Protein AF-A0A2E1FRW8-F1 (afdb_monomer)

Structure (mmCIF, N/CA/C/O backbone):
data_AF-A0A2E1FRW8-F1
#
_entry.id   AF-A0A2E1FRW8-F1
#
loop_
_atom_site.group_PDB
_atom_site.id
_atom_site.type_symbol
_atom_site.label_atom_id
_atom_site.label_alt_id
_atom_site.label_comp_id
_atom_site.label_asym_id
_atom_site.label_entity_id
_atom_site.label_seq_id
_atom_site.pdbx_PDB_ins_code
_atom_site.Cartn_x
_atom_site.Cartn_y
_atom_site.Cartn_z
_atom_site.occupancy
_atom_site.B_iso_or_equiv
_a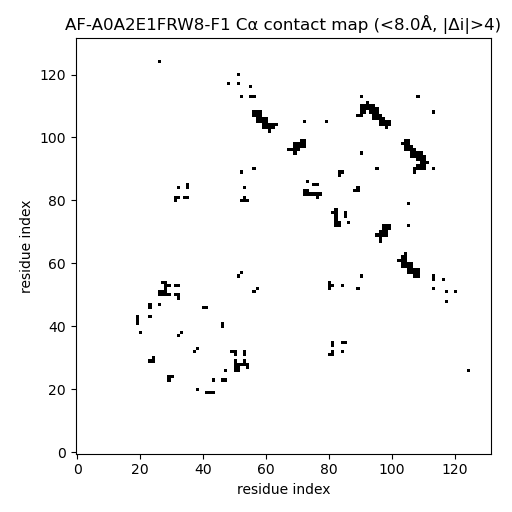tom_site.auth_seq_id
_atom_site.auth_comp_id
_atom_site.auth_asym_id
_atom_site.auth_atom_id
_atom_site.pdbx_PDB_model_num
ATOM 1 N N . MET A 1 1 ? 5.012 5.665 -55.479 1.00 48.22 1 MET A N 1
ATOM 2 C CA . MET A 1 1 ? 5.779 4.990 -54.404 1.00 48.22 1 MET A CA 1
ATOM 3 C C . MET A 1 1 ? 6.174 5.973 -53.290 1.00 48.22 1 MET A C 1
ATOM 5 O O . MET A 1 1 ? 7.350 6.244 -53.115 1.00 48.22 1 MET A O 1
ATOM 9 N N . LYS A 1 2 ? 5.214 6.551 -52.548 1.00 50.59 2 LYS A N 1
ATOM 10 C CA . LYS A 1 2 ? 5.519 7.411 -51.376 1.00 50.59 2 LYS A CA 1
ATOM 11 C C . LYS A 1 2 ? 4.604 7.180 -50.163 1.00 50.59 2 LYS A C 1
ATOM 13 O O . LYS A 1 2 ? 4.988 7.534 -49.062 1.00 50.59 2 LYS A O 1
ATOM 18 N N . GLN A 1 3 ? 3.439 6.545 -50.333 1.00 51.72 3 GLN A N 1
ATOM 19 C CA . GLN A 1 3 ? 2.480 6.360 -49.233 1.00 51.72 3 GLN A CA 1
ATOM 20 C C . GLN A 1 3 ? 2.652 5.056 -48.440 1.00 51.72 3 GLN A C 1
ATOM 22 O O . GLN A 1 3 ? 2.325 5.025 -47.262 1.00 51.72 3 GLN A O 1
ATOM 27 N N . ILE A 1 4 ? 3.242 4.007 -49.026 1.00 54.75 4 ILE A N 1
ATOM 28 C CA . ILE A 1 4 ? 3.438 2.720 -48.328 1.00 54.75 4 ILE A CA 1
ATOM 29 C C . ILE A 1 4 ? 4.533 2.828 -47.250 1.00 54.75 4 ILE A C 1
ATOM 31 O O . ILE A 1 4 ? 4.404 2.239 -46.184 1.00 54.75 4 ILE A O 1
ATOM 35 N N . PHE A 1 5 ? 5.561 3.658 -47.468 1.00 49.25 5 PHE A N 1
ATOM 36 C CA . PHE A 1 5 ? 6.621 3.891 -46.478 1.00 49.25 5 PHE A CA 1
ATOM 37 C C . PHE A 1 5 ? 6.148 4.661 -45.235 1.00 49.25 5 PHE A C 1
ATOM 39 O O . PHE A 1 5 ? 6.757 4.532 -44.177 1.00 49.25 5 PHE A O 1
ATOM 46 N N . SER A 1 6 ? 5.055 5.427 -45.330 1.00 51.66 6 SER A N 1
ATOM 47 C CA . SER A 1 6 ? 4.551 6.202 -44.191 1.00 51.66 6 SER A CA 1
ATOM 48 C C . SER A 1 6 ? 3.855 5.323 -43.153 1.00 51.66 6 SER A C 1
ATOM 50 O O . SER A 1 6 ? 3.967 5.601 -41.967 1.00 51.66 6 SER A O 1
ATOM 52 N N . VAL A 1 7 ? 3.166 4.257 -43.574 1.00 54.59 7 VAL A N 1
ATOM 53 C CA . VAL A 1 7 ? 2.356 3.422 -42.667 1.00 54.59 7 VAL A CA 1
ATOM 54 C C . VAL A 1 7 ? 3.239 2.511 -41.810 1.00 54.59 7 VAL A C 1
ATOM 56 O O . VAL A 1 7 ? 3.000 2.364 -40.614 1.00 54.59 7 VAL A O 1
ATOM 59 N N . PHE A 1 8 ? 4.318 1.969 -42.383 1.00 52.12 8 PHE A N 1
ATOM 60 C CA . PHE A 1 8 ? 5.280 1.162 -41.625 1.00 52.12 8 PHE A CA 1
ATOM 61 C C . PHE A 1 8 ? 6.057 1.990 -40.597 1.00 52.12 8 PHE A C 1
ATOM 63 O O . PHE A 1 8 ? 6.332 1.498 -39.506 1.00 52.12 8 PHE A O 1
ATOM 70 N N . SER A 1 9 ? 6.352 3.259 -40.899 1.00 52.50 9 SER A N 1
ATOM 71 C CA . SER A 1 9 ? 7.049 4.138 -39.957 1.00 52.50 9 SER A CA 1
ATOM 72 C C . SER A 1 9 ? 6.178 4.497 -38.746 1.00 52.50 9 SER A C 1
ATOM 74 O O . SER A 1 9 ? 6.702 4.592 -37.642 1.00 52.50 9 SER A O 1
ATOM 76 N N . SER A 1 10 ? 4.859 4.640 -38.920 1.00 52.25 10 SER A N 1
ATOM 77 C CA . SER A 1 10 ? 3.919 4.925 -37.823 1.00 52.25 10 SER A CA 1
ATOM 78 C C . SER A 1 10 ? 3.741 3.741 -36.867 1.00 52.25 10 SER A C 1
ATOM 80 O O . SER A 1 10 ? 3.663 3.936 -35.658 1.00 52.25 10 SER A O 1
ATOM 82 N N . ILE A 1 11 ? 3.720 2.512 -37.395 1.00 53.53 11 ILE A N 1
ATOM 83 C CA . ILE A 1 11 ? 3.599 1.287 -36.586 1.00 53.53 11 ILE A CA 1
ATOM 84 C C . ILE A 1 11 ? 4.907 1.005 -35.833 1.00 53.53 11 ILE A C 1
ATOM 86 O O . ILE A 1 11 ? 4.877 0.605 -34.671 1.00 53.53 11 ILE A O 1
ATOM 90 N N . LEU A 1 12 ? 6.061 1.274 -36.457 1.00 50.88 12 LEU A N 1
ATOM 91 C CA . LEU A 1 12 ? 7.362 1.126 -35.801 1.00 50.88 12 LEU A CA 1
ATOM 92 C C . LEU A 1 12 ? 7.553 2.157 -34.671 1.00 50.88 12 LEU A C 1
ATOM 94 O O . LEU A 1 12 ? 8.078 1.812 -33.618 1.00 50.88 12 LEU A O 1
ATOM 98 N N . LEU A 1 13 ? 7.069 3.394 -34.844 1.00 49.72 13 LEU A N 1
ATOM 99 C CA . LEU A 1 13 ? 7.105 4.438 -33.807 1.00 49.72 13 LEU A CA 1
ATOM 100 C C . LEU A 1 13 ? 6.225 4.115 -32.588 1.00 49.72 13 LEU A C 1
ATOM 102 O O . LEU A 1 13 ? 6.607 4.456 -31.471 1.00 49.72 13 LEU A O 1
ATOM 106 N N . LEU A 1 14 ? 5.108 3.403 -32.776 1.00 51.62 14 LEU A N 1
ATOM 107 C CA . LEU A 1 14 ? 4.277 2.899 -31.673 1.00 51.62 14 LEU A CA 1
ATOM 108 C C . LEU A 1 14 ? 4.990 1.824 -30.836 1.00 51.62 14 LEU A C 1
ATOM 110 O O . LEU A 1 14 ? 4.769 1.760 -29.632 1.00 51.62 14 LEU A O 1
ATOM 114 N N . MET A 1 15 ? 5.883 1.022 -31.430 1.00 50.34 15 MET A N 1
ATOM 115 C CA . MET A 1 15 ? 6.660 0.019 -30.684 1.00 50.34 15 MET A CA 1
ATOM 116 C C . MET A 1 15 ? 7.869 0.606 -29.941 1.00 50.34 15 MET A C 1
ATOM 118 O O . MET A 1 15 ? 8.289 0.052 -28.929 1.00 50.34 15 MET A O 1
ATOM 122 N N . ILE A 1 16 ? 8.421 1.733 -30.401 1.00 49.69 16 ILE A N 1
ATOM 123 C CA . ILE A 1 16 ? 9.586 2.382 -29.766 1.00 49.69 16 ILE A CA 1
ATOM 124 C C . ILE A 1 16 ? 9.176 3.179 -28.506 1.00 49.69 16 ILE A C 1
ATOM 126 O O . ILE A 1 16 ? 10.020 3.480 -27.666 1.00 49.69 16 ILE A O 1
ATOM 130 N N . LEU A 1 17 ? 7.880 3.463 -28.325 1.00 47.31 17 LEU A N 1
ATOM 131 C CA . LEU A 1 17 ? 7.318 4.144 -27.147 1.00 47.31 17 LEU A CA 1
ATOM 132 C C . LEU A 1 17 ? 6.940 3.207 -25.984 1.00 47.31 17 LEU A C 1
ATOM 134 O O . LEU A 1 17 ? 6.447 3.680 -24.963 1.00 47.31 17 LEU A O 1
ATOM 138 N N . VAL A 1 18 ? 7.242 1.906 -26.073 1.00 49.84 18 VAL A N 1
ATOM 139 C CA . VAL A 1 18 ? 6.976 0.932 -24.998 1.00 49.84 18 VAL A CA 1
ATOM 140 C C . VAL A 1 18 ? 8.181 0.622 -24.067 1.00 49.84 18 VAL A C 1
ATOM 142 O O . VAL A 1 18 ? 8.276 -0.508 -23.597 1.00 49.84 18 VAL A O 1
ATOM 145 N N . PRO A 1 19 ? 9.114 1.539 -23.707 1.00 43.59 19 PRO A N 1
ATOM 146 C CA . PRO A 1 19 ? 10.111 1.208 -22.678 1.00 43.59 19 PRO A CA 1
ATOM 147 C C . PRO A 1 19 ? 9.523 1.061 -21.263 1.00 43.59 19 PRO A C 1
ATOM 149 O O . PRO A 1 19 ? 10.151 0.446 -20.406 1.00 43.59 19 PRO A O 1
ATOM 152 N N . ASN A 1 20 ? 8.333 1.615 -20.997 1.00 47.19 20 ASN A N 1
ATOM 153 C CA . ASN A 1 20 ? 7.839 1.773 -19.623 1.00 47.19 20 ASN A CA 1
ATOM 154 C C . ASN A 1 20 ? 6.912 0.647 -19.143 1.00 47.19 20 ASN A C 1
ATOM 156 O O . ASN A 1 20 ? 6.846 0.394 -17.942 1.00 47.19 20 ASN A O 1
ATOM 160 N N . LEU A 1 21 ? 6.238 -0.078 -20.048 1.00 46.38 21 LEU A N 1
ATOM 161 C CA . LEU A 1 21 ? 5.307 -1.141 -19.638 1.00 46.38 21 LEU A CA 1
ATOM 162 C C . LEU A 1 21 ? 6.026 -2.354 -19.037 1.00 46.38 21 LEU A C 1
ATOM 164 O O . LEU A 1 21 ? 5.544 -2.944 -18.072 1.00 46.38 21 LEU A O 1
ATOM 168 N N . SER A 1 22 ? 7.188 -2.723 -19.581 1.00 48.97 22 SER A N 1
ATOM 169 C CA . SER A 1 22 ? 7.971 -3.851 -19.066 1.00 48.97 22 SER A CA 1
ATOM 170 C C . SER A 1 22 ? 8.630 -3.539 -17.728 1.00 48.97 22 SER A C 1
ATOM 172 O O . SER A 1 22 ? 8.794 -4.439 -16.912 1.00 48.97 22 SER A O 1
ATOM 174 N N . ALA A 1 23 ? 8.996 -2.274 -17.493 1.00 51.97 23 ALA A N 1
ATOM 175 C CA . ALA A 1 23 ? 9.625 -1.868 -16.246 1.00 51.97 23 ALA A CA 1
ATOM 176 C C . ALA A 1 23 ? 8.666 -2.042 -15.067 1.00 51.97 23 ALA A C 1
ATOM 178 O O . ALA A 1 23 ? 9.103 -2.509 -14.027 1.00 51.97 23 ALA A O 1
ATOM 179 N N . GLN A 1 24 ? 7.374 -1.732 -15.233 1.00 54.28 24 GLN A N 1
ATOM 180 C CA . GLN A 1 24 ? 6.389 -1.856 -14.159 1.00 54.28 24 GLN A CA 1
ATOM 181 C C . GLN A 1 24 ? 5.910 -3.287 -13.907 1.00 54.28 24 GLN A C 1
ATOM 183 O O . GLN A 1 24 ? 5.654 -3.624 -12.757 1.00 54.28 24 GLN A O 1
ATOM 188 N N . ALA A 1 25 ? 5.814 -4.131 -14.940 1.00 59.66 25 ALA A N 1
ATOM 189 C CA . ALA A 1 25 ? 5.323 -5.509 -14.806 1.00 59.66 25 ALA A CA 1
ATOM 190 C C . ALA A 1 25 ? 6.119 -6.358 -13.790 1.00 59.66 25 ALA A C 1
ATOM 192 O O . ALA A 1 25 ? 5.590 -7.321 -13.240 1.00 59.66 25 ALA A O 1
ATOM 193 N N . ASP A 1 26 ? 7.367 -5.974 -13.513 1.00 72.00 26 ASP A N 1
ATOM 194 C CA . ASP A 1 26 ? 8.246 -6.633 -12.546 1.00 72.00 26 ASP A CA 1
ATOM 195 C C . ASP A 1 26 ? 8.188 -6.022 -11.127 1.00 72.00 26 ASP A C 1
ATOM 197 O O . ASP A 1 26 ? 8.786 -6.576 -10.199 1.00 72.00 26 ASP A O 1
ATOM 201 N N . PHE A 1 27 ? 7.492 -4.896 -10.916 1.00 80.06 27 PHE A N 1
ATOM 202 C CA . PHE A 1 27 ? 7.349 -4.310 -9.579 1.00 80.06 27 PHE A CA 1
ATOM 203 C C . PHE A 1 27 ? 6.291 -5.062 -8.761 1.00 80.06 27 PHE A C 1
ATOM 205 O O . PHE A 1 27 ? 5.184 -5.303 -9.253 1.00 80.06 27 PHE A O 1
ATOM 212 N N . PRO A 1 28 ? 6.560 -5.369 -7.479 1.00 87.00 28 PRO A N 1
ATOM 213 C CA . PRO A 1 28 ? 5.518 -5.810 -6.558 1.00 87.00 28 PRO A CA 1
ATOM 214 C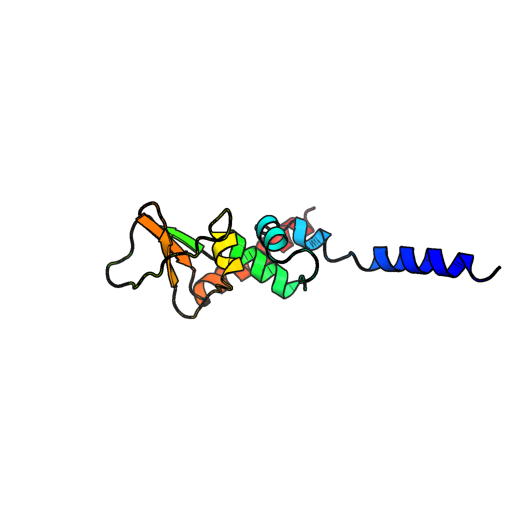 C . PRO A 1 28 ? 4.374 -4.789 -6.487 1.00 87.00 28 PRO A C 1
ATOM 216 O O . PRO A 1 28 ? 4.630 -3.590 -6.385 1.00 87.00 28 PRO A O 1
ATOM 219 N N . GLY A 1 29 ? 3.127 -5.266 -6.536 1.00 88.44 29 GLY A N 1
ATOM 220 C CA . GLY A 1 29 ? 1.920 -4.427 -6.517 1.00 88.44 29 GLY A CA 1
ATOM 221 C C . GLY A 1 29 ? 1.525 -3.835 -7.875 1.00 88.44 29 GLY A C 1
ATOM 222 O O . GLY A 1 29 ? 0.521 -3.126 -7.963 1.00 88.44 29 GLY A O 1
ATOM 223 N N . SER A 1 30 ? 2.286 -4.113 -8.938 1.00 88.62 30 SER A N 1
ATOM 224 C CA . SER A 1 30 ? 1.984 -3.641 -10.294 1.00 88.62 30 SER A CA 1
ATOM 225 C C . SER A 1 30 ? 0.685 -4.205 -10.859 1.00 88.62 30 SER A C 1
ATOM 227 O O . SER A 1 30 ? -0.019 -3.494 -11.569 1.00 88.62 30 SER A O 1
ATOM 229 N N . ASP A 1 31 ? 0.330 -5.438 -10.506 1.00 89.62 31 ASP A N 1
ATOM 230 C CA . ASP A 1 31 ? -0.926 -6.092 -10.867 1.00 89.62 31 ASP A CA 1
ATOM 231 C C . ASP A 1 31 ? -2.141 -5.288 -10.386 1.00 89.62 31 ASP A C 1
ATOM 233 O O . ASP A 1 31 ? -3.066 -5.032 -11.160 1.00 89.62 31 ASP A O 1
ATOM 237 N N . VAL A 1 32 ? -2.097 -4.812 -9.139 1.00 91.12 32 VAL A N 1
ATOM 238 C CA . VAL A 1 32 ? -3.160 -3.988 -8.555 1.00 91.12 32 VAL A CA 1
ATOM 239 C C . VAL A 1 32 ? -3.208 -2.611 -9.219 1.00 91.12 32 VAL A C 1
ATOM 241 O O . VAL A 1 32 ? -4.280 -2.156 -9.611 1.00 91.12 32 VAL A O 1
ATOM 244 N N . VAL A 1 33 ? -2.059 -1.950 -9.394 1.00 89.62 33 VAL A N 1
ATOM 245 C CA . VAL A 1 33 ? -1.996 -0.610 -10.011 1.00 89.62 33 VAL A CA 1
ATOM 246 C C . VAL A 1 33 ? -2.494 -0.640 -11.458 1.00 89.62 33 VAL A C 1
ATOM 248 O O . VAL A 1 33 ? -3.276 0.225 -11.851 1.00 89.62 33 VAL A O 1
ATOM 251 N N . LEU A 1 34 ? -2.104 -1.656 -12.234 1.00 87.94 34 LEU A N 1
ATOM 252 C CA . LEU A 1 34 ? -2.574 -1.851 -13.607 1.00 87.94 34 LEU A CA 1
ATOM 253 C C . LEU A 1 34 ? -4.085 -2.084 -13.663 1.00 87.94 34 LEU A C 1
ATOM 255 O O . LEU A 1 34 ? -4.745 -1.563 -14.561 1.00 87.94 34 LEU A O 1
ATOM 259 N N . LYS A 1 35 ? -4.636 -2.841 -12.708 1.00 88.56 35 LYS A N 1
ATOM 260 C CA . LYS A 1 35 ? -6.079 -3.087 -12.614 1.00 88.56 35 LYS A CA 1
ATOM 261 C C . LYS A 1 35 ? -6.861 -1.800 -12.331 1.00 88.56 35 LYS A C 1
ATOM 263 O O . LYS A 1 35 ? -7.909 -1.597 -12.935 1.00 88.56 35 LYS A O 1
ATOM 268 N N . VAL A 1 36 ? -6.351 -0.942 -11.444 1.00 88.88 36 VAL A N 1
ATOM 269 C CA . VAL A 1 36 ? -7.036 0.289 -11.013 1.00 88.88 36 VAL A CA 1
ATOM 270 C C . VAL A 1 36 ? -6.928 1.413 -12.046 1.00 88.88 36 VAL A C 1
ATOM 272 O O . VAL A 1 36 ? -7.931 2.047 -12.361 1.00 88.88 36 VAL A O 1
ATOM 275 N N . PHE A 1 37 ? -5.730 1.672 -12.578 1.00 85.88 37 PHE A N 1
ATOM 276 C CA . PHE A 1 37 ? -5.457 2.869 -13.388 1.00 85.88 37 PHE A CA 1
ATOM 277 C C . PHE A 1 37 ? -5.267 2.588 -14.886 1.00 85.88 37 PHE A C 1
ATOM 279 O O . PHE A 1 37 ? -5.183 3.522 -15.684 1.00 85.88 37 PHE A O 1
ATOM 286 N N . GLY A 1 38 ? -5.196 1.320 -15.296 1.00 80.75 38 GLY A N 1
ATOM 287 C CA . GLY A 1 38 ? -4.860 0.946 -16.668 1.00 80.75 38 GLY A CA 1
ATOM 288 C C . GLY A 1 38 ? -3.392 1.221 -17.028 1.00 80.75 38 GLY A C 1
ATOM 289 O O . GLY A 1 38 ? -2.556 1.515 -16.177 1.00 80.75 38 GLY A O 1
ATOM 290 N N . GLN A 1 39 ? -3.057 1.097 -18.317 1.00 64.19 39 GLN A N 1
ATOM 291 C CA . GLN A 1 39 ? -1.677 1.234 -18.815 1.00 64.19 39 GLN A CA 1
ATOM 292 C C . GLN A 1 39 ? -1.219 2.694 -19.020 1.00 64.19 39 GLN A C 1
ATOM 294 O O . GLN A 1 39 ? -0.039 2.925 -19.269 1.00 64.19 39 GLN A O 1
ATOM 299 N N . GLU A 1 40 ? -2.122 3.678 -18.944 1.00 55.38 40 GLU A N 1
ATOM 300 C CA . GLU A 1 40 ? -1.878 5.041 -19.453 1.00 55.38 40 GLU A CA 1
ATOM 301 C C . GLU A 1 40 ? -1.331 6.043 -18.411 1.00 55.38 40 GLU A C 1
ATOM 303 O O . GLU A 1 40 ? -0.838 7.100 -18.794 1.00 55.38 40 GLU A O 1
ATOM 308 N N . VAL A 1 41 ? -1.356 5.729 -17.108 1.00 52.34 41 VAL A N 1
ATOM 309 C CA . VAL A 1 41 ? -1.049 6.689 -16.010 1.00 52.34 41 VAL A CA 1
ATOM 310 C C . VAL A 1 41 ? 0.395 6.565 -15.474 1.00 52.34 41 VAL A C 1
ATOM 312 O O . VAL A 1 41 ? 0.756 7.090 -14.425 1.00 52.34 41 VAL A O 1
ATOM 315 N N . LEU A 1 42 ? 1.265 5.856 -16.188 1.00 53.50 42 LEU A N 1
ATOM 316 C CA . LEU A 1 42 ? 2.485 5.290 -15.611 1.00 53.50 42 LEU A CA 1
ATOM 317 C C . LEU A 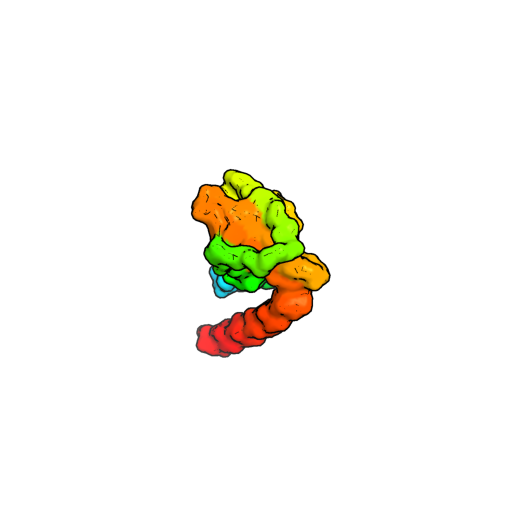1 42 ? 3.739 6.087 -16.013 1.00 53.50 42 LEU A C 1
ATOM 319 O O . LEU A 1 42 ? 4.508 5.664 -16.878 1.00 53.50 42 LEU A O 1
ATOM 323 N N . ASP A 1 43 ? 3.964 7.247 -15.383 1.00 58.22 43 ASP A N 1
ATOM 324 C CA . ASP A 1 43 ? 5.329 7.794 -15.288 1.00 58.22 43 ASP A CA 1
ATOM 325 C C . ASP A 1 43 ? 6.167 6.904 -14.344 1.00 58.22 43 ASP A C 1
ATOM 327 O O . ASP A 1 43 ? 5.621 6.332 -13.400 1.00 58.22 43 ASP A O 1
ATOM 331 N N . SER A 1 44 ? 7.475 6.737 -14.585 1.00 63.09 44 SER A N 1
ATOM 332 C CA . SER A 1 44 ? 8.297 5.743 -13.866 1.00 63.09 44 SER A CA 1
ATOM 333 C C . SER A 1 44 ? 8.377 5.957 -12.350 1.00 63.09 44 SER A C 1
ATOM 335 O O . SER A 1 44 ? 8.478 4.990 -11.584 1.00 63.09 44 SER A O 1
ATOM 337 N N . ASP A 1 45 ? 8.328 7.206 -11.902 1.00 68.31 45 ASP A N 1
ATOM 338 C CA . ASP A 1 45 ? 8.631 7.582 -10.522 1.00 68.31 45 ASP A CA 1
ATOM 339 C C . ASP A 1 45 ? 7.347 7.603 -9.682 1.00 68.31 45 ASP A C 1
ATOM 341 O O . ASP A 1 45 ? 7.313 7.089 -8.561 1.00 68.31 45 ASP A O 1
ATOM 345 N N . SER A 1 46 ? 6.248 8.100 -10.248 1.00 77.19 46 SER A N 1
ATOM 346 C CA . SER A 1 46 ? 4.918 8.028 -9.639 1.00 77.19 46 SER A CA 1
ATOM 347 C C . SER A 1 46 ? 4.381 6.596 -9.644 1.00 77.19 46 SER A C 1
ATOM 349 O O . SER A 1 46 ? 3.801 6.153 -8.649 1.00 77.19 46 SER A O 1
ATOM 351 N N . ALA A 1 47 ? 4.622 5.830 -10.715 1.00 81.25 47 ALA A N 1
ATOM 352 C CA . ALA A 1 47 ? 4.187 4.437 -10.799 1.00 81.25 47 ALA A CA 1
ATOM 353 C C . ALA A 1 47 ? 4.890 3.550 -9.769 1.00 81.25 47 ALA A C 1
ATOM 355 O O . ALA A 1 47 ? 4.240 2.722 -9.130 1.00 81.25 47 ALA A O 1
ATOM 356 N N . SER A 1 48 ? 6.197 3.727 -9.561 1.00 86.19 48 SER A N 1
ATOM 357 C CA . SER A 1 48 ? 6.938 2.947 -8.562 1.00 86.19 48 SER A CA 1
ATOM 358 C C . SER A 1 48 ? 6.477 3.255 -7.135 1.00 86.19 48 SER A C 1
ATOM 360 O O . SER A 1 48 ? 6.342 2.328 -6.329 1.00 86.19 48 SER A O 1
ATOM 362 N N . LYS A 1 49 ? 6.132 4.515 -6.832 1.00 90.62 49 LYS A N 1
ATOM 363 C CA . LYS A 1 49 ? 5.518 4.895 -5.550 1.00 90.62 49 LYS A CA 1
ATOM 364 C C . LYS A 1 49 ? 4.141 4.251 -5.360 1.00 90.62 49 LYS A C 1
ATOM 366 O O . LYS A 1 49 ? 3.884 3.692 -4.293 1.00 90.62 49 LYS A O 1
ATOM 371 N N . LEU A 1 50 ? 3.286 4.265 -6.385 1.00 90.75 50 LEU A N 1
ATOM 372 C CA . LEU A 1 50 ? 1.970 3.610 -6.355 1.00 90.75 50 LEU A CA 1
ATOM 373 C C . LEU A 1 50 ? 2.084 2.090 -6.184 1.00 90.75 50 LEU A C 1
ATOM 375 O O . LEU A 1 50 ? 1.372 1.514 -5.364 1.00 90.75 50 LEU A O 1
ATOM 379 N N . CYS A 1 51 ? 3.010 1.440 -6.892 1.00 91.56 51 CYS A N 1
ATOM 380 C CA . CYS A 1 51 ? 3.248 -0.001 -6.761 1.00 91.56 51 CYS A CA 1
ATOM 381 C C . CYS A 1 51 ? 3.757 -0.353 -5.357 1.00 91.56 51 CYS A C 1
ATOM 383 O O . CYS A 1 51 ? 3.244 -1.271 -4.717 1.00 91.56 51 CYS A O 1
ATOM 385 N N . CYS A 1 52 ? 4.704 0.429 -4.827 1.00 93.75 52 CYS A N 1
ATOM 386 C CA . CYS A 1 52 ? 5.173 0.262 -3.454 1.00 93.75 52 CYS A CA 1
ATOM 387 C C . CYS A 1 52 ? 4.041 0.452 -2.439 1.00 93.75 52 CYS A C 1
ATOM 389 O O . CYS A 1 52 ? 3.973 -0.284 -1.457 1.00 93.75 52 CYS A O 1
ATOM 391 N N . PHE A 1 53 ? 3.154 1.426 -2.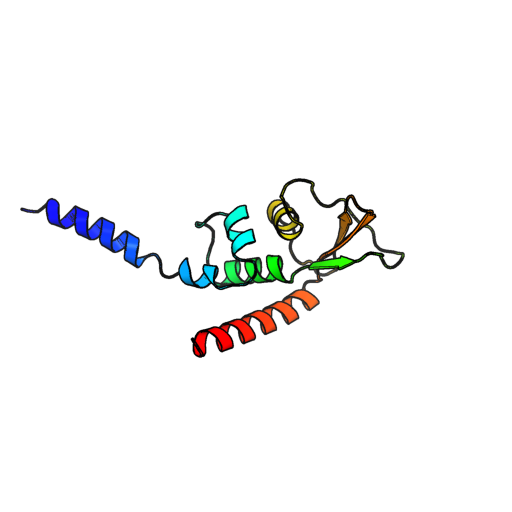655 1.00 95.31 53 PHE A N 1
ATOM 392 C CA . PHE A 1 53 ? 1.993 1.634 -1.795 1.00 95.31 53 PHE A CA 1
ATOM 393 C C . PHE A 1 53 ? 1.032 0.444 -1.848 1.00 95.31 53 PHE A C 1
ATOM 395 O O . PHE A 1 53 ? 0.641 -0.067 -0.799 1.00 95.31 53 PHE A O 1
ATOM 402 N N . ALA A 1 54 ? 0.716 -0.051 -3.045 1.00 94.38 54 ALA A N 1
ATOM 403 C CA . ALA A 1 54 ? -0.133 -1.222 -3.224 1.00 94.38 54 ALA A CA 1
ATOM 404 C C . ALA A 1 54 ? 0.427 -2.457 -2.496 1.00 94.38 54 ALA A C 1
ATOM 406 O O . ALA A 1 54 ? -0.332 -3.190 -1.862 1.00 94.38 54 ALA A O 1
ATOM 407 N N . ALA A 1 55 ? 1.748 -2.652 -2.547 1.00 93.62 55 ALA A N 1
ATOM 408 C CA . ALA A 1 55 ? 2.424 -3.800 -1.950 1.00 93.62 55 ALA A CA 1
ATOM 409 C C . ALA A 1 55 ? 2.675 -3.670 -0.436 1.00 93.62 55 ALA A C 1
ATOM 411 O O . ALA A 1 55 ? 2.563 -4.658 0.288 1.00 93.62 55 ALA A O 1
ATOM 412 N N . TYR A 1 56 ? 3.058 -2.480 0.039 1.00 95.56 56 TYR A N 1
ATOM 413 C CA . TYR A 1 56 ? 3.641 -2.291 1.376 1.00 95.56 56 TYR A CA 1
ATOM 414 C C . TYR A 1 56 ? 3.193 -1.010 2.096 1.00 95.56 56 TYR A C 1
ATOM 416 O O . TYR A 1 56 ? 3.684 -0.721 3.186 1.00 95.56 56 TYR A O 1
ATOM 424 N N . GLY A 1 57 ? 2.286 -0.222 1.514 1.00 96.12 57 GLY A N 1
ATOM 425 C CA . GLY A 1 57 ? 1.798 1.031 2.105 1.00 96.12 57 GLY A CA 1
ATOM 426 C C . GLY A 1 57 ? 0.843 0.848 3.284 1.00 96.12 57 GLY A C 1
ATOM 427 O O . GLY A 1 57 ? 0.452 1.824 3.924 1.00 96.12 57 GLY A O 1
ATOM 428 N N . TRP A 1 58 ? 0.450 -0.387 3.578 1.00 96.31 58 TRP A N 1
ATOM 429 C CA . TRP A 1 58 ? -0.537 -0.716 4.594 1.00 96.31 58 TRP A CA 1
ATOM 430 C C . TRP A 1 58 ? -0.285 -2.113 5.173 1.00 96.31 58 TRP A C 1
ATOM 432 O O . TRP A 1 58 ? 0.450 -2.922 4.607 1.00 96.31 58 TRP A O 1
ATOM 442 N N . HIS A 1 59 ? -0.903 -2.401 6.317 1.00 95.44 59 HIS A N 1
ATOM 443 C CA . HIS A 1 59 ? -0.958 -3.746 6.890 1.00 95.44 59 HIS A CA 1
ATOM 444 C C . HIS A 1 59 ? -2.301 -3.992 7.578 1.00 95.44 59 HIS A C 1
ATOM 446 O O . HIS A 1 59 ? -2.971 -3.051 8.003 1.00 95.44 59 HIS A O 1
ATOM 452 N N . GLN A 1 60 ? -2.691 -5.260 7.701 1.00 94.12 60 GLN A N 1
ATOM 453 C CA . GLN A 1 60 ? -3.882 -5.651 8.449 1.00 94.12 60 GLN A CA 1
ATOM 454 C C . GLN A 1 60 ? -3.533 -5.866 9.929 1.00 94.12 60 GLN A C 1
ATOM 456 O O . GLN A 1 60 ? -2.480 -6.416 10.257 1.00 94.12 60 GLN A O 1
ATOM 461 N N . SER A 1 61 ? -4.417 -5.443 10.828 1.00 93.56 61 SER A N 1
ATOM 462 C CA . SER A 1 61 ? -4.294 -5.624 12.274 1.00 93.56 61 SER A CA 1
ATOM 463 C C . SER A 1 61 ? -5.613 -6.139 12.857 1.00 93.56 61 SER A C 1
ATOM 465 O O . SER A 1 61 ? -6.668 -5.601 12.524 1.00 93.56 61 SER A O 1
ATOM 467 N N . PRO A 1 62 ? -5.595 -7.130 13.768 1.00 90.56 62 PRO A N 1
ATOM 468 C CA . PRO A 1 62 ? -6.810 -7.613 14.425 1.00 90.56 62 PRO A CA 1
ATOM 469 C C . PRO A 1 62 ? -7.345 -6.643 15.490 1.00 90.56 62 PRO A C 1
ATOM 471 O O . PRO A 1 62 ? -8.479 -6.787 15.932 1.00 90.56 62 PRO A O 1
ATOM 474 N N . VAL A 1 63 ? -6.527 -5.691 15.956 1.00 87.12 63 VAL A N 1
ATOM 475 C CA . VAL A 1 63 ? -6.869 -4.788 17.065 1.00 87.12 63 VAL A CA 1
ATOM 476 C C . VAL A 1 63 ? -6.298 -3.392 16.807 1.00 87.12 63 VAL A C 1
ATOM 478 O O . VAL A 1 63 ? -5.149 -3.258 16.375 1.00 87.12 63 VAL A O 1
ATOM 481 N N . LEU A 1 64 ? -7.070 -2.348 17.122 1.00 82.25 64 LEU A N 1
ATOM 482 C CA . LEU A 1 64 ? -6.576 -0.970 17.213 1.00 82.25 64 LEU A CA 1
ATOM 483 C C . LEU A 1 64 ? -6.153 -0.625 18.641 1.00 82.25 64 LEU A C 1
ATOM 485 O O . LEU A 1 64 ? -6.785 -1.028 19.619 1.00 82.25 64 LEU A O 1
ATOM 489 N N . LYS A 1 65 ? -5.096 0.183 18.775 1.00 76.00 65 LYS A N 1
ATOM 490 C CA . LYS A 1 65 ? -4.753 0.785 20.072 1.00 76.00 65 LYS A CA 1
ATOM 491 C C . LYS A 1 65 ? -5.827 1.826 20.419 1.00 76.00 65 LYS A C 1
ATOM 493 O O . LYS A 1 65 ? -6.272 2.565 19.546 1.00 76.00 65 LYS A O 1
ATOM 498 N N . SER A 1 66 ? -6.267 1.859 21.680 1.00 56.78 66 SER A N 1
ATOM 499 C CA . SER A 1 66 ? -7.621 2.295 22.087 1.00 56.78 66 SER A CA 1
ATOM 500 C C . SER A 1 66 ? -7.941 3.806 22.039 1.00 56.78 66 SER A C 1
ATOM 502 O O . SER A 1 66 ? -8.684 4.310 22.878 1.00 56.78 66 SER A O 1
ATOM 504 N N . SER A 1 67 ? -7.418 4.552 21.073 1.00 68.06 67 SER A N 1
ATOM 505 C CA . SER A 1 67 ? -7.726 5.978 20.888 1.00 68.06 67 SER A CA 1
ATOM 506 C C . SER A 1 67 ? -7.768 6.408 19.419 1.00 68.06 67 SER A C 1
ATOM 508 O O . SER A 1 67 ? -7.711 7.600 19.129 1.00 68.06 67 SER A O 1
ATOM 510 N N . GLN A 1 68 ? -7.807 5.456 18.488 1.00 76.00 68 GLN A N 1
ATOM 511 C CA . GLN A 1 68 ? -7.745 5.727 17.054 1.00 76.00 68 GLN A CA 1
ATOM 512 C C . GLN A 1 68 ? -9.150 5.712 16.455 1.00 76.00 68 GLN A C 1
ATOM 514 O O . GLN A 1 68 ? -9.894 4.748 16.623 1.00 76.00 68 GLN A O 1
ATOM 519 N N . ILE A 1 69 ? -9.513 6.799 15.774 1.00 78.88 69 ILE A N 1
ATOM 520 C CA . ILE A 1 69 ? -10.750 6.880 14.998 1.00 78.88 69 ILE A CA 1
ATOM 521 C C . ILE A 1 69 ? -10.520 6.100 13.705 1.00 78.88 69 ILE A C 1
ATOM 523 O O . ILE A 1 69 ? -9.568 6.381 12.978 1.00 78.88 69 ILE A O 1
ATOM 527 N N . SER A 1 70 ? -11.386 5.126 13.434 1.00 85.50 70 SER A N 1
ATOM 528 C CA . SER A 1 70 ? -11.380 4.356 12.193 1.00 85.50 70 SER A CA 1
ATOM 529 C C . SER A 1 70 ? -12.559 4.729 11.307 1.00 85.50 70 SER A C 1
ATOM 531 O O . SER A 1 70 ? -13.656 4.982 11.807 1.00 85.50 70 SER A O 1
ATOM 533 N N . GLN A 1 71 ? -12.336 4.719 9.998 1.00 90.69 71 GLN A N 1
ATOM 534 C CA . GLN A 1 71 ? -13.380 4.869 8.982 1.00 90.69 71 GLN A CA 1
ATOM 535 C C . GLN A 1 71 ? -13.664 3.513 8.330 1.00 90.69 71 GLN A C 1
ATOM 537 O O . GLN A 1 71 ? -12.831 2.620 8.394 1.00 90.69 71 GLN A O 1
ATOM 542 N N . GLU A 1 72 ? -14.816 3.316 7.702 1.00 91.62 72 GLU A N 1
ATOM 543 C CA . GLU A 1 72 ? -15.031 2.083 6.935 1.00 91.62 72 GLU A CA 1
ATOM 544 C C . GLU A 1 72 ? -14.172 2.090 5.669 1.00 91.62 72 GLU A C 1
ATOM 546 O O . GLU A 1 72 ? -14.079 3.108 4.977 1.00 91.62 72 GLU A O 1
ATOM 551 N N . LEU A 1 73 ? -13.528 0.959 5.360 1.00 91.19 73 LEU A N 1
ATOM 552 C CA . LEU A 1 73 ? -12.824 0.826 4.091 1.00 91.19 73 LEU A CA 1
ATOM 553 C C . LEU A 1 73 ? -13.860 0.787 2.948 1.00 91.19 73 LEU A C 1
ATOM 555 O O . LEU A 1 73 ? -14.817 0.018 3.031 1.00 91.19 73 LEU A O 1
ATOM 559 N N . PRO A 1 74 ? -13.693 1.539 1.848 1.00 87.12 74 PRO A N 1
ATOM 560 C CA . PRO A 1 74 ? -14.671 1.555 0.756 1.00 87.12 74 PRO A CA 1
ATOM 561 C C . PRO A 1 74 ? -14.908 0.169 0.152 1.00 87.12 74 PRO A C 1
ATOM 563 O O . PRO A 1 74 ? -13.948 -0.533 -0.129 1.00 87.12 74 PRO A O 1
ATOM 566 N N . ASN A 1 75 ? -16.162 -0.233 -0.080 1.00 81.88 75 ASN A N 1
ATOM 567 C CA . ASN A 1 75 ? -16.529 -1.598 -0.516 1.00 81.88 75 ASN A CA 1
ATOM 568 C C . ASN A 1 75 ? -16.297 -1.888 -2.014 1.00 81.88 75 ASN A C 1
ATOM 570 O O . ASN A 1 75 ? -16.729 -2.918 -2.526 1.00 81.88 75 ASN A O 1
ATOM 574 N N . THR A 1 76 ? -15.664 -0.972 -2.742 1.00 85.00 76 THR A N 1
ATOM 575 C CA . THR A 1 76 ? -15.390 -1.095 -4.179 1.00 85.00 76 THR A CA 1
ATOM 576 C C . THR A 1 76 ? -13.975 -1.610 -4.422 1.00 85.00 76 THR A C 1
ATOM 578 O O . THR A 1 76 ? -13.016 -0.904 -4.119 1.00 85.00 76 THR A O 1
ATOM 581 N N . GLY A 1 77 ? -13.853 -2.808 -4.997 1.00 85.25 77 GLY A N 1
ATOM 582 C CA . GLY A 1 77 ? -12.584 -3.476 -5.314 1.00 85.25 77 GLY A CA 1
ATOM 583 C C . GLY A 1 77 ? -12.495 -4.870 -4.682 1.00 85.25 77 GLY A C 1
ATOM 584 O O . GLY A 1 77 ? -13.139 -5.133 -3.668 1.00 85.25 77 GLY A O 1
ATOM 585 N N . ASP A 1 78 ? -11.686 -5.760 -5.262 1.00 86.25 78 ASP A N 1
ATOM 586 C CA . ASP A 1 78 ? -11.617 -7.174 -4.852 1.00 86.25 78 ASP A CA 1
ATOM 587 C C . ASP A 1 78 ? -10.601 -7.426 -3.721 1.00 86.25 78 ASP A C 1
ATOM 589 O O . ASP A 1 78 ? -10.566 -8.506 -3.132 1.00 86.25 78 ASP A O 1
ATOM 593 N N . GLY A 1 79 ? -9.766 -6.436 -3.390 1.00 91.81 79 GLY A N 1
ATOM 594 C CA . GLY A 1 79 ? -8.758 -6.536 -2.335 1.00 91.81 79 GLY A CA 1
ATOM 595 C C . GLY A 1 79 ? -8.461 -5.199 -1.664 1.00 91.81 79 GLY A C 1
ATOM 596 O O . GLY A 1 79 ? -8.813 -4.139 -2.174 1.00 91.81 79 GLY A O 1
ATOM 597 N N . ILE A 1 80 ? -7.784 -5.235 -0.514 1.00 95.19 80 ILE A N 1
ATOM 598 C CA . ILE A 1 80 ? -7.516 -4.037 0.300 1.00 95.19 80 ILE A CA 1
ATOM 599 C C . ILE A 1 80 ? -6.725 -2.983 -0.486 1.00 95.19 80 ILE A C 1
ATOM 601 O O . ILE A 1 80 ? -7.123 -1.824 -0.517 1.00 95.19 80 ILE A O 1
ATOM 605 N N . ALA A 1 81 ? -5.642 -3.382 -1.159 1.00 94.94 81 ALA A N 1
ATOM 606 C CA . ALA A 1 81 ? -4.828 -2.461 -1.950 1.00 94.94 81 ALA A CA 1
ATOM 607 C C . ALA A 1 81 ? -5.634 -1.794 -3.079 1.00 94.94 81 ALA A C 1
ATOM 609 O O . ALA A 1 81 ? -5.510 -0.595 -3.300 1.00 94.94 81 ALA A O 1
ATOM 610 N N . GLU A 1 82 ? -6.498 -2.556 -3.755 1.00 95.25 82 GLU A N 1
ATOM 611 C CA . GLU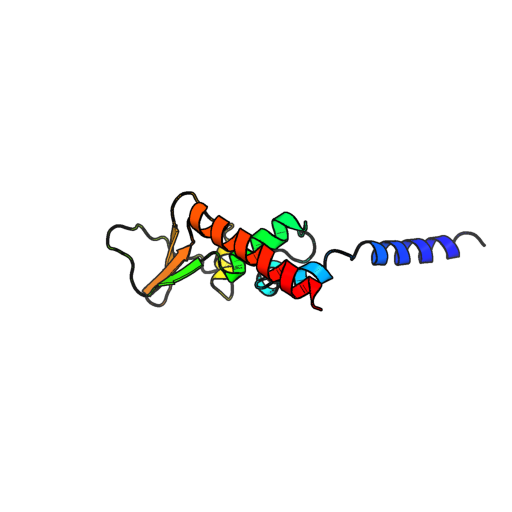 A 1 82 ? -7.373 -2.041 -4.811 1.00 95.25 82 GLU A CA 1
ATOM 612 C C . GLU A 1 82 ? -8.386 -1.036 -4.254 1.00 95.25 82 GLU A C 1
ATOM 614 O O . GLU A 1 82 ? -8.516 0.063 -4.786 1.00 95.25 82 GLU A O 1
ATOM 619 N N . ARG A 1 83 ? -9.041 -1.384 -3.140 1.00 96.06 83 ARG A N 1
ATOM 620 C CA . ARG A 1 83 ? -10.004 -0.522 -2.438 1.00 96.06 83 ARG A CA 1
ATOM 621 C C . ARG A 1 83 ? -9.364 0.796 -1.999 1.00 96.06 83 ARG A C 1
ATOM 623 O O . ARG A 1 83 ? -9.966 1.851 -2.171 1.00 96.06 83 ARG A O 1
ATOM 630 N N . LEU A 1 84 ? -8.141 0.746 -1.463 1.00 95.94 84 LEU A N 1
ATOM 631 C CA . LEU A 1 84 ? -7.386 1.936 -1.058 1.00 95.94 84 LEU A CA 1
ATOM 632 C C . LEU A 1 84 ? -7.047 2.831 -2.256 1.00 95.94 84 LEU A C 1
ATOM 634 O O . LEU A 1 84 ? -7.254 4.039 -2.185 1.00 95.94 84 LEU A O 1
ATOM 638 N N . LEU A 1 85 ? -6.560 2.251 -3.356 1.00 93.44 85 LEU A N 1
ATOM 639 C CA . LEU A 1 85 ? -6.190 3.010 -4.553 1.00 93.44 85 LEU A CA 1
ATOM 640 C C . LEU A 1 85 ? -7.406 3.615 -5.270 1.00 93.44 85 LEU A C 1
ATOM 642 O O . LEU A 1 85 ? -7.347 4.775 -5.665 1.00 93.44 85 LEU A O 1
ATOM 646 N N . LEU A 1 86 ? -8.509 2.868 -5.403 1.00 93.62 86 LEU A N 1
ATOM 647 C CA . LEU A 1 86 ? -9.765 3.366 -5.989 1.00 93.62 86 LEU A CA 1
ATOM 648 C C . LEU A 1 86 ? -10.371 4.518 -5.183 1.00 93.62 86 LEU A C 1
ATOM 650 O O . LEU A 1 86 ? -11.056 5.370 -5.739 1.00 93.62 86 LEU A O 1
ATOM 654 N N . ALA A 1 87 ? -10.121 4.533 -3.877 1.00 93.19 87 ALA A N 1
ATOM 655 C CA . ALA A 1 87 ? -10.539 5.596 -2.977 1.00 93.19 87 ALA A CA 1
ATOM 656 C C . ALA A 1 87 ? -9.524 6.747 -2.876 1.00 93.19 87 ALA A C 1
ATOM 658 O O . ALA A 1 87 ? -9.671 7.606 -2.010 1.00 93.19 87 ALA A O 1
ATOM 659 N N . GLU A 1 88 ? -8.491 6.747 -3.726 1.00 92.44 88 GLU A N 1
ATOM 660 C CA . GLU A 1 88 ? -7.418 7.748 -3.753 1.00 92.44 88 GLU A CA 1
ATOM 661 C C . GLU A 1 88 ? -6.703 7.908 -2.395 1.00 92.44 88 GLU A C 1
ATOM 663 O O . GLU A 1 88 ? -6.129 8.955 -2.079 1.00 92.44 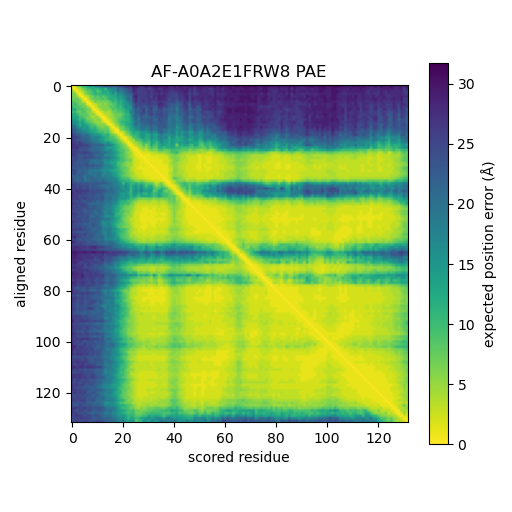88 GLU A O 1
ATOM 668 N N . ILE A 1 89 ? -6.704 6.848 -1.577 1.00 94.31 89 ILE A N 1
ATOM 669 C CA . ILE A 1 89 ? -6.024 6.847 -0.285 1.00 94.31 89 ILE A CA 1
ATOM 670 C C . ILE A 1 89 ? -4.521 6.771 -0.515 1.00 94.31 89 ILE A C 1
ATOM 672 O O . ILE A 1 89 ? -4.000 5.903 -1.214 1.00 94.31 89 ILE A O 1
ATOM 676 N N . THR A 1 90 ? -3.815 7.682 0.138 1.00 92.62 90 THR A N 1
ATOM 677 C CA . THR A 1 90 ? -2.358 7.797 0.111 1.00 92.62 90 THR A CA 1
ATOM 678 C C . THR A 1 90 ? -1.829 7.943 1.532 1.00 92.62 90 THR A C 1
ATOM 680 O O . THR A 1 90 ? -2.588 8.239 2.458 1.00 92.62 90 THR A O 1
ATOM 683 N N . SER A 1 91 ? -0.529 7.722 1.728 1.00 93.38 91 SER A N 1
ATOM 684 C CA . SER A 1 91 ? 0.121 7.949 3.022 1.00 93.38 91 SER A CA 1
ATOM 685 C C . SER A 1 91 ? -0.001 9.419 3.436 1.00 93.38 91 SER A C 1
ATOM 687 O O . SER A 1 91 ? 0.286 10.312 2.645 1.00 93.38 91 SER A O 1
ATOM 689 N N . GLN A 1 92 ? -0.407 9.651 4.682 1.00 94.81 92 GLN A N 1
ATOM 690 C CA . GLN A 1 92 ? -0.586 10.976 5.287 1.00 94.81 92 GLN A CA 1
ATOM 691 C C . GLN A 1 92 ? 0.422 11.167 6.433 1.00 94.81 92 GLN A C 1
ATOM 693 O O . GLN A 1 92 ? 1.052 10.186 6.842 1.00 94.81 92 GLN A O 1
ATOM 698 N N . PRO A 1 93 ? 0.603 12.387 6.979 1.00 95.50 93 PRO A N 1
ATOM 699 C CA . PRO A 1 93 ? 1.519 12.612 8.099 1.00 95.50 93 PRO A CA 1
ATOM 700 C C . PRO A 1 93 ? 1.277 11.663 9.281 1.00 95.50 93 PRO A C 1
ATOM 702 O O . PRO A 1 93 ? 2.230 11.103 9.829 1.00 95.50 93 PRO A O 1
ATOM 705 N N . GLU A 1 94 ? 0.012 11.403 9.624 1.00 93.69 94 GLU A N 1
ATOM 706 C CA . GLU A 1 94 ? -0.375 10.338 10.548 1.00 93.69 94 GLU A CA 1
ATOM 707 C C . GLU A 1 94 ? -0.828 9.058 9.829 1.00 93.69 94 GLU A C 1
ATOM 709 O O . GLU A 1 94 ? -1.282 9.065 8.684 1.00 93.69 94 GLU A O 1
ATOM 714 N N . ALA A 1 95 ? -0.729 7.929 10.536 1.00 93.31 95 ALA A N 1
ATOM 715 C CA . ALA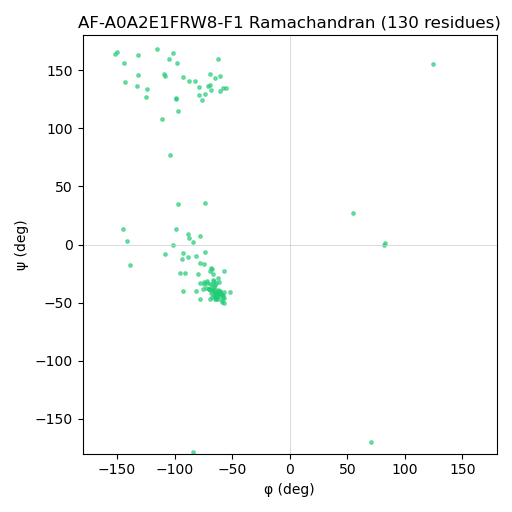 A 1 95 ? -1.323 6.678 10.081 1.00 93.31 95 ALA A CA 1
ATOM 716 C C . ALA A 1 95 ? -2.854 6.793 10.036 1.00 93.31 95 ALA A C 1
ATOM 718 O O . ALA A 1 95 ? -3.466 7.402 10.917 1.00 93.31 95 ALA A O 1
ATOM 719 N N . GLN A 1 96 ? -3.459 6.164 9.032 1.00 93.88 96 GLN A N 1
ATOM 720 C CA . GLN A 1 96 ? -4.912 6.114 8.864 1.00 93.88 96 GLN A CA 1
ATOM 721 C C . GLN A 1 96 ? -5.414 4.703 9.158 1.00 93.88 96 GLN A C 1
ATOM 723 O O . GLN A 1 96 ? -4.725 3.717 8.887 1.00 93.88 96 GLN A O 1
ATOM 728 N N . PHE A 1 97 ? -6.622 4.611 9.706 1.00 94.56 97 PHE A N 1
ATOM 729 C CA . PHE A 1 97 ? -7.201 3.363 10.189 1.00 94.56 97 PHE A CA 1
ATOM 730 C C . PHE A 1 97 ? -8.543 3.134 9.514 1.00 94.56 97 PHE A C 1
ATOM 732 O O . PHE A 1 97 ? -9.427 3.990 9.587 1.00 94.56 97 PHE A O 1
ATOM 739 N N . PHE A 1 98 ? -8.704 1.964 8.906 1.00 94.88 98 PHE A N 1
ATOM 740 C CA . PHE A 1 98 ? -9.944 1.570 8.260 1.00 94.88 98 PHE A CA 1
ATOM 741 C C . PHE A 1 98 ? -10.457 0.255 8.836 1.00 94.88 98 PHE A C 1
ATOM 743 O O . PHE A 1 98 ? -9.677 -0.675 9.006 1.00 94.88 98 PHE A O 1
ATOM 750 N N . SER A 1 99 ? -11.741 0.164 9.162 1.00 93.69 99 SER A N 1
ATOM 751 C CA . SER A 1 99 ? -12.372 -1.081 9.605 1.00 93.69 99 SER A CA 1
ATOM 752 C C . SER A 1 99 ? -12.766 -1.947 8.411 1.00 93.69 99 SER A C 1
ATOM 754 O O . SER A 1 99 ? -13.249 -1.435 7.398 1.00 93.69 99 SER A O 1
ATOM 756 N N . LEU A 1 100 ? -12.579 -3.256 8.561 1.00 92.69 100 LEU A N 1
ATOM 757 C CA . LEU A 1 100 ? -13.009 -4.288 7.624 1.00 92.69 100 LEU A CA 1
ATOM 758 C C . LEU A 1 100 ? -14.294 -4.969 8.105 1.00 92.69 100 LEU A C 1
ATOM 760 O O . LEU A 1 100 ? -14.684 -4.879 9.271 1.00 92.69 100 LEU A O 1
ATOM 764 N N . GLU A 1 101 ? -14.939 -5.686 7.192 1.00 90.38 101 GLU A N 1
ATOM 765 C CA . GLU A 1 101 ? -16.215 -6.370 7.413 1.00 90.38 101 GLU A CA 1
ATOM 766 C C . GLU A 1 101 ? -16.097 -7.530 8.414 1.00 90.38 101 GLU A C 1
ATOM 768 O O . GLU A 1 101 ? -17.070 -7.888 9.075 1.00 90.38 101 GLU A O 1
ATOM 773 N N . ASP A 1 102 ? -14.900 -8.104 8.549 1.00 89.94 102 ASP A N 1
ATOM 774 C CA . ASP A 1 102 ? -14.581 -9.177 9.497 1.00 89.94 102 ASP A CA 1
ATOM 775 C C . ASP A 1 102 ? -14.245 -8.665 10.914 1.00 89.94 102 ASP A C 1
ATOM 777 O O . ASP A 1 102 ? -13.930 -9.457 11.805 1.00 89.94 102 ASP A O 1
ATOM 781 N N . GLY A 1 103 ? -14.319 -7.347 11.135 1.00 88.00 103 GLY A N 1
ATOM 782 C CA . GLY A 1 103 ? -14.001 -6.691 12.403 1.00 88.00 103 GLY A CA 1
ATOM 783 C C . GLY A 1 103 ? -12.510 -6.424 12.626 1.00 88.00 103 GLY A C 1
ATOM 784 O O . GLY A 1 103 ? -12.145 -5.884 13.671 1.00 88.00 103 GLY A O 1
ATOM 785 N N . SER A 1 104 ? -11.648 -6.780 11.671 1.00 92.81 104 SER A N 1
ATOM 786 C CA . SER A 1 104 ? -10.241 -6.379 11.674 1.00 92.81 104 SER A CA 1
ATOM 787 C C . SER A 1 104 ? -10.054 -4.985 11.063 1.00 92.81 104 SER A C 1
ATOM 789 O O . SER A 1 104 ? -11.014 -4.300 10.700 1.00 92.81 104 SER A O 1
ATOM 791 N N . TYR A 1 105 ? -8.803 -4.533 10.981 1.00 93.88 105 TYR A N 1
ATOM 792 C CA . TYR A 1 105 ? -8.466 -3.185 10.546 1.00 93.88 105 TYR A CA 1
ATOM 793 C C . TYR A 1 105 ? -7.360 -3.178 9.505 1.00 93.88 105 TYR A C 1
ATOM 795 O O . TYR A 1 105 ? -6.408 -3.949 9.587 1.00 93.88 105 TYR A O 1
ATOM 803 N N . VAL A 1 106 ? -7.440 -2.233 8.580 1.00 95.31 106 VAL A N 1
ATOM 804 C CA . VAL A 1 106 ? -6.355 -1.837 7.689 1.00 95.31 106 VAL A CA 1
ATOM 805 C C . VAL A 1 106 ? -5.707 -0.589 8.253 1.00 95.31 106 VAL A C 1
ATOM 807 O O . VAL A 1 106 ? -6.369 0.415 8.515 1.00 95.31 106 VAL A O 1
ATOM 810 N N . VAL A 1 107 ? -4.396 -0.652 8.431 1.00 95.44 107 VAL A N 1
ATOM 811 C CA . VAL A 1 107 ? -3.584 0.459 8.905 1.00 95.44 107 VAL A CA 1
ATOM 812 C C . VAL A 1 107 ? -2.712 0.926 7.755 1.00 95.44 107 VAL A C 1
ATOM 814 O O . VAL A 1 107 ? -1.757 0.243 7.377 1.00 95.44 107 VAL A O 1
ATOM 817 N N . VAL A 1 108 ? -3.035 2.092 7.208 1.00 96.31 108 VAL A N 1
ATOM 818 C CA . VAL A 1 108 ? -2.200 2.757 6.207 1.00 96.31 108 VAL A CA 1
ATOM 819 C C . VAL A 1 108 ? -1.051 3.445 6.930 1.00 96.31 108 VAL A C 1
ATOM 821 O O . VAL A 1 108 ? -1.254 4.169 7.909 1.00 96.31 108 VAL A O 1
ATOM 824 N N . SER A 1 109 ? 0.168 3.188 6.466 1.00 95.75 109 SER A N 1
ATOM 825 C CA . SER A 1 109 ? 1.382 3.747 7.047 1.00 95.75 109 SER A CA 1
ATOM 826 C C . SER A 1 109 ? 1.388 5.274 6.981 1.00 95.75 109 SER A C 1
ATOM 828 O O . SER A 1 109 ? 0.933 5.873 6.007 1.00 95.75 109 SER A O 1
ATOM 830 N N . SER A 1 110 ? 1.962 5.908 8.008 1.00 96.25 110 SER A N 1
ATOM 831 C CA . SER A 1 110 ? 2.297 7.330 7.930 1.00 96.25 110 SER A CA 1
ATOM 832 C C . SER A 1 110 ? 3.320 7.586 6.826 1.00 96.25 110 SER A C 1
ATOM 834 O O . SER A 1 110 ? 4.071 6.685 6.442 1.00 96.25 110 SER A O 1
ATOM 836 N N . GLU A 1 111 ? 3.406 8.825 6.359 1.00 96.31 111 GLU A N 1
ATOM 837 C CA . GLU A 1 111 ? 4.329 9.238 5.307 1.00 96.31 111 GLU A CA 1
ATOM 838 C C . GLU A 1 111 ? 5.793 8.946 5.673 1.00 96.31 111 GLU A C 1
ATOM 840 O O . GLU A 1 111 ? 6.519 8.371 4.867 1.00 96.31 111 GLU A O 1
ATOM 845 N N . ASP A 1 112 ? 6.213 9.228 6.912 1.00 96.94 112 ASP A N 1
ATOM 846 C CA . ASP A 1 112 ? 7.569 8.908 7.389 1.00 96.94 112 ASP A CA 1
ATOM 847 C C . ASP A 1 112 ? 7.868 7.400 7.329 1.00 96.94 112 ASP A C 1
ATOM 849 O O . ASP A 1 112 ? 8.939 6.976 6.886 1.00 96.94 112 ASP A O 1
ATOM 853 N N . THR A 1 113 ? 6.903 6.570 7.733 1.00 96.44 113 THR A N 1
ATOM 854 C CA . THR A 1 113 ? 7.053 5.110 7.677 1.00 96.44 113 THR A CA 1
ATOM 855 C C . THR A 1 113 ? 7.105 4.637 6.229 1.00 96.44 113 THR A C 1
ATOM 857 O O . THR A 1 113 ? 7.966 3.838 5.862 1.00 96.44 113 THR A O 1
ATOM 860 N N . PHE A 1 114 ? 6.201 5.151 5.398 1.00 97.06 114 PHE A N 1
ATOM 861 C CA . PHE A 1 114 ? 6.104 4.781 3.998 1.00 97.06 114 PHE A CA 1
ATOM 862 C C . PHE A 1 114 ? 7.362 5.165 3.217 1.00 97.06 114 PHE A C 1
ATOM 864 O O . PHE A 1 114 ? 7.871 4.343 2.463 1.00 97.06 114 PHE A O 1
ATOM 871 N N . ASN A 1 115 ? 7.918 6.357 3.435 1.00 96.19 115 ASN A N 1
ATOM 872 C CA . ASN A 1 115 ? 9.122 6.806 2.734 1.00 96.19 115 ASN A CA 1
ATOM 873 C C . ASN A 1 115 ? 10.325 5.898 3.032 1.00 96.19 115 ASN A C 1
ATOM 875 O O . ASN A 1 115 ? 11.043 5.517 2.111 1.00 96.19 115 ASN A O 1
ATOM 879 N N . LYS A 1 116 ? 10.487 5.443 4.282 1.00 96.00 116 LYS A N 1
ATOM 880 C CA . LYS A 1 116 ? 11.528 4.460 4.647 1.00 96.00 116 LYS A CA 1
ATOM 881 C C . LYS A 1 116 ? 11.351 3.130 3.914 1.00 96.00 116 LYS A C 1
ATOM 883 O O . LYS A 1 116 ? 12.326 2.527 3.460 1.00 96.00 116 LYS A O 1
ATOM 888 N N . VAL A 1 117 ? 10.108 2.664 3.801 1.00 94.88 117 VAL A N 1
ATOM 889 C CA . VAL A 1 117 ? 9.774 1.449 3.043 1.00 94.88 117 VAL A CA 1
ATOM 890 C C . VAL A 1 117 ? 10.060 1.656 1.557 1.00 94.88 117 VAL A C 1
ATOM 892 O O . VAL A 1 117 ? 10.684 0.796 0.938 1.00 94.88 117 VAL A O 1
ATOM 895 N N . TYR A 1 118 ? 9.675 2.804 1.005 1.00 94.50 118 TYR A N 1
ATOM 896 C CA . TYR A 1 118 ? 9.841 3.140 -0.403 1.00 94.50 118 TYR A CA 1
ATOM 897 C C . TYR A 1 118 ? 11.313 3.237 -0.817 1.00 94.50 118 TYR A C 1
ATOM 899 O O . TYR A 1 118 ? 11.720 2.640 -1.813 1.00 94.50 118 TYR A O 1
ATOM 907 N N . GLU A 1 119 ? 12.152 3.892 -0.015 1.00 94.12 119 GLU A N 1
ATOM 908 C CA . GLU A 1 119 ? 13.599 3.930 -0.247 1.00 94.12 119 GLU A CA 1
ATOM 909 C C . GLU A 1 119 ? 14.193 2.518 -0.297 1.00 94.12 119 GLU A C 1
ATOM 911 O O . GLU A 1 119 ? 14.954 2.169 -1.207 1.00 94.12 119 GLU A O 1
ATOM 916 N N . ARG A 1 120 ? 13.812 1.662 0.660 1.00 91.50 120 ARG A N 1
ATOM 917 C CA . ARG A 1 120 ? 14.294 0.279 0.706 1.00 91.50 120 ARG A CA 1
ATOM 918 C C . ARG A 1 120 ? 13.787 -0.546 -0.473 1.00 91.50 120 ARG A C 1
ATOM 920 O O . ARG A 1 120 ? 14.536 -1.363 -1.011 1.00 91.50 120 ARG A O 1
ATOM 927 N N . PHE A 1 121 ? 12.540 -0.330 -0.865 1.00 90.31 121 PHE A N 1
ATOM 928 C CA . PHE A 1 121 ? 11.908 -0.956 -2.015 1.00 90.31 121 PHE A CA 1
ATOM 929 C C . PHE A 1 121 ? 12.672 -0.653 -3.308 1.00 90.31 121 PHE A C 1
ATOM 931 O O . PHE A 1 121 ? 13.053 -1.589 -4.013 1.00 90.31 121 PHE A O 1
ATOM 938 N N . LEU A 1 122 ? 12.999 0.619 -3.563 1.00 89.38 122 LEU A N 1
ATOM 939 C CA . LEU A 1 122 ? 13.779 1.026 -4.736 1.00 89.38 122 LEU A CA 1
ATOM 940 C C . LEU A 1 122 ? 15.180 0.405 -4.743 1.00 89.38 122 LEU A C 1
ATOM 942 O O . LEU A 1 122 ? 15.612 -0.131 -5.764 1.00 89.38 122 LEU A O 1
ATOM 946 N N . ILE A 1 123 ? 15.880 0.404 -3.602 1.00 87.62 123 ILE A N 1
ATOM 947 C CA . ILE A 1 123 ? 17.200 -0.239 -3.486 1.00 87.62 123 ILE A CA 1
ATOM 948 C C . ILE A 1 123 ? 17.112 -1.719 -3.871 1.00 87.62 123 ILE A C 1
ATOM 950 O O . ILE A 1 123 ? 17.895 -2.195 -4.695 1.00 87.62 123 ILE A O 1
ATOM 954 N N . ASN A 1 124 ? 16.154 -2.448 -3.296 1.00 84.75 124 ASN A N 1
ATOM 955 C CA . ASN A 1 124 ? 15.991 -3.878 -3.548 1.00 84.75 124 ASN A CA 1
ATOM 956 C C . ASN A 1 124 ? 15.636 -4.159 -5.013 1.00 84.75 124 ASN A C 1
ATOM 958 O O . ASN A 1 124 ? 16.181 -5.089 -5.617 1.00 84.75 124 ASN A O 1
ATOM 962 N N . TYR A 1 125 ? 14.765 -3.341 -5.599 1.00 83.19 125 TYR A N 1
ATOM 963 C CA . TYR A 1 125 ? 14.396 -3.451 -7.004 1.00 83.19 125 TYR A CA 1
ATOM 964 C C . TYR A 1 125 ? 15.606 -3.233 -7.925 1.00 83.19 125 TYR A C 1
ATOM 966 O O . TYR A 1 125 ? 15.885 -4.056 -8.801 1.00 83.19 125 TYR A O 1
ATOM 974 N N . HIS A 1 126 ? 16.400 -2.186 -7.685 1.00 82.56 126 HIS A N 1
ATOM 975 C CA . HIS A 1 126 ? 17.604 -1.906 -8.472 1.00 82.56 126 HIS A CA 1
ATOM 976 C C . HIS A 1 126 ? 18.688 -2.981 -8.326 1.00 82.56 126 HIS A C 1
ATOM 978 O O . HIS A 1 126 ? 19.390 -3.280 -9.291 1.00 82.56 126 HIS A O 1
ATOM 984 N N . VAL A 1 127 ? 18.839 -3.588 -7.144 1.00 80.50 127 VAL A N 1
ATOM 985 C CA . VAL A 1 127 ? 19.756 -4.726 -6.951 1.00 80.50 127 VAL A CA 1
ATOM 986 C C . VAL A 1 127 ? 19.280 -5.947 -7.737 1.00 80.50 127 VAL A C 1
ATOM 988 O O . VAL A 1 127 ? 20.082 -6.611 -8.388 1.00 80.50 127 VAL A O 1
ATOM 991 N N . THR A 1 128 ? 17.981 -6.234 -7.703 1.00 71.56 128 THR A N 1
ATOM 992 C CA . THR A 1 128 ? 17.405 -7.407 -8.375 1.0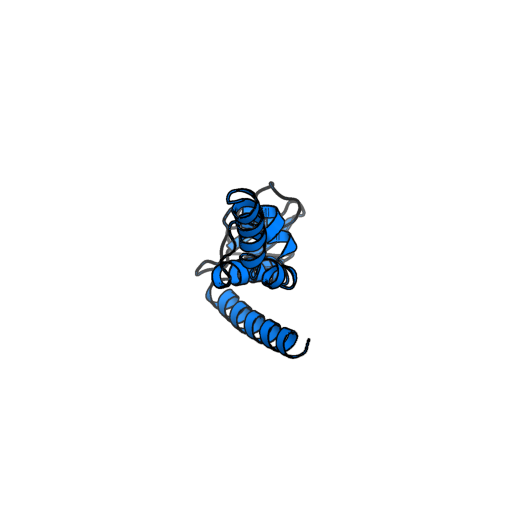0 71.56 128 THR A CA 1
ATOM 993 C C . THR A 1 128 ? 17.491 -7.280 -9.895 1.00 71.56 128 THR A C 1
ATOM 995 O O . THR A 1 128 ? 17.831 -8.243 -10.572 1.00 71.56 128 THR A O 1
ATOM 998 N N . THR A 1 129 ? 17.248 -6.086 -10.433 1.00 68.00 129 THR A N 1
ATOM 999 C CA . THR A 1 129 ? 17.298 -5.818 -11.880 1.00 68.00 129 THR A CA 1
ATOM 1000 C C . THR A 1 129 ? 18.715 -5.758 -12.445 1.00 68.00 129 THR A C 1
ATOM 1002 O O . THR A 1 129 ? 18.917 -6.180 -13.573 1.00 68.00 129 THR A O 1
ATOM 1005 N N . LYS A 1 130 ? 19.719 -5.308 -11.677 1.00 64.75 130 LYS A N 1
ATOM 1006 C CA . LYS A 1 130 ? 21.135 -5.366 -12.102 1.00 64.75 130 LYS A CA 1
ATOM 1007 C C . LYS A 1 130 ? 21.698 -6.788 -12.200 1.00 64.75 130 LYS A C 1
ATOM 1009 O O . LYS A 1 130 ? 22.721 -6.977 -12.847 1.00 64.75 130 LYS A O 1
ATOM 1014 N N . ASN A 1 131 ? 21.074 -7.749 -11.519 1.00 55.56 131 ASN A N 1
ATOM 1015 C CA . ASN A 1 131 ? 21.518 -9.143 -11.455 1.00 55.56 131 ASN A CA 1
ATOM 1016 C C . ASN A 1 131 ? 20.718 -10.089 -12.376 1.00 55.56 131 ASN A C 1
ATOM 1018 O O . ASN A 1 131 ? 20.997 -11.288 -12.371 1.00 55.56 131 ASN A O 1
ATOM 1022 N N . LYS A 1 132 ? 19.720 -9.580 -13.111 1.00 52.34 132 LYS A N 1
ATOM 1023 C CA . LYS A 1 132 ? 18.983 -10.309 -14.156 1.00 52.34 132 LYS A CA 1
ATOM 1024 C C . LYS A 1 132 ? 19.635 -10.063 -15.516 1.00 52.34 132 LYS A C 1
ATOM 1026 O O . LYS A 1 132 ? 19.654 -11.022 -16.315 1.00 52.34 132 LYS A O 1
#

Mean predicted aligned error: 10.41 Å

Solvent-accessible surface area (backbone atoms only — not comparable to full-atom values): 7709 Å² total; per-residue (Å²): 143,70,68,73,66,52,56,58,52,56,57,52,53,61,62,71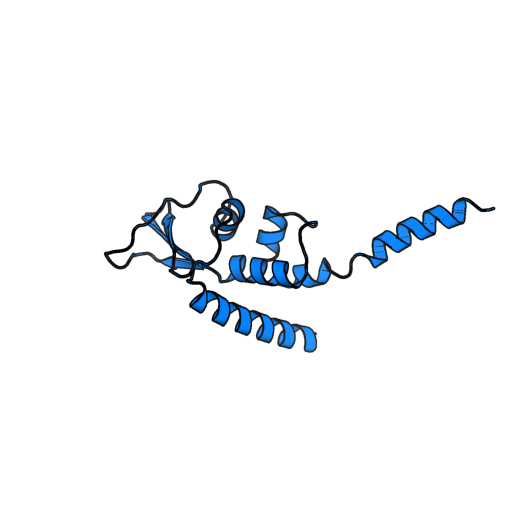,70,54,74,58,63,66,63,44,73,75,41,65,31,28,72,51,46,42,70,74,61,46,89,82,74,63,51,77,69,64,38,51,52,51,13,42,38,45,59,62,32,50,48,80,38,81,70,77,70,98,81,70,80,62,44,76,55,64,89,58,62,96,43,71,48,40,17,36,53,75,66,70,60,70,68,35,86,56,63,46,42,23,40,46,96,87,67,31,31,41,38,34,32,17,35,72,60,36,50,58,52,46,57,51,49,53,54,53,50,55,56,55,61,76,74,108

Sequence (132 aa):
MKQIFSVFSSILLLMILVPNLSAQADFPGSDVVLKVFGQEVLDSDSASKLCCFAAYGWHQSPVLKSSQISQELPNTGDGIAERLLLAEITSQPEAQFFSLEDGSYVVVSSEDTFNKVYERFLINYHVTTKNK

Foldseek 3Di:
DPPVVVVVVVVVVVVVPPPFPVLLVPQAQSVLVCVQPNDPPDDPPVSLLLNLCLHPQKDKFLDDDPPADAAAQDPPDDDSSNSCVNVVHDAAQDWHWHADPVRIIIIGHHPVVSVVSSVVSVVVSVVVVVVD

Nearest PDB structures (foldseek):
  7a09-assembly1_u  TM=3.055E-01  e=2.319E+00  Homo sapiens
  4d5l-assembly1_K  TM=2.978E-01  e=7.964E+00  Oryctolagus cuniculus
  4x0q-assembly2_B  TM=2.743E-01  e=3.798E+00  Homo sapiens
  8e24-assembly1_A  TM=3.269E-01  e=7.964E+00  Homo sapiens

Radius of gyration: 19.33 Å; Cα contacts (8 Å, |Δi|>4): 151; chains: 1; bounding box: 38×23×76 Å

pLDDT: mean 79.85, std 17.46, range [43.59, 97.06]

Secondary structure (DSSP, 8-state):
--SHHHHHHHHHHHHHT-HHHHHHHTSTTHHHHHHHH-SSS--HHHHHHHHHHHHHSEEEES---TT---EEPPS-SSSHHHHHHHTT----SS-EEEE-TTS-EEEEPPHHHHHHHHHHHHHHHHHHHHT-